Protein AF-A0A2T0GYD3-F1 (afdb_monomer_lite)

Organism: Actinopolyspora mortivallis (NCBI:txid33906)

Radius of gyration: 17.88 Å; chains: 1; bounding box: 46×32×51 Å

Structure (mmCIF, N/CA/C/O backbone):
data_AF-A0A2T0GYD3-F1
#
_entry.id   AF-A0A2T0GYD3-F1
#
loop_
_atom_site.group_PDB
_atom_site.id
_atom_site.type_symbol
_atom_site.label_atom_id
_atom_site.label_alt_id
_atom_site.label_comp_id
_atom_site.label_asym_id
_atom_site.label_entity_id
_atom_site.label_seq_id
_atom_site.pdbx_PDB_ins_code
_atom_site.Cartn_x
_atom_site.Cartn_y
_atom_site.Cartn_z
_atom_site.occupancy
_atom_site.B_iso_or_equiv
_atom_site.auth_seq_id
_atom_site.auth_comp_id
_atom_site.auth_asym_id
_atom_site.auth_atom_id
_atom_site.pdbx_PDB_model_num
ATOM 1 N N . MET A 1 1 ? -25.166 0.531 32.457 1.00 42.09 1 MET A N 1
ATOM 2 C CA . MET A 1 1 ? -24.214 1.660 32.557 1.00 42.09 1 MET A CA 1
ATOM 3 C C . MET A 1 1 ? -23.234 1.573 31.390 1.00 42.09 1 MET A C 1
ATOM 5 O O . MET A 1 1 ? -22.424 0.658 31.367 1.00 42.09 1 MET A O 1
ATOM 9 N N . ARG A 1 2 ? -23.360 2.439 30.371 1.00 46.28 2 ARG A N 1
ATOM 10 C CA . ARG A 1 2 ? -22.375 2.549 29.279 1.00 46.28 2 ARG A CA 1
ATOM 11 C C . ARG A 1 2 ? -21.211 3.385 29.802 1.00 46.28 2 ARG A C 1
ATOM 13 O O . ARG A 1 2 ? -21.381 4.578 30.027 1.00 46.28 2 ARG A O 1
ATOM 20 N N . THR A 1 3 ? -20.062 2.768 30.034 1.00 47.97 3 THR A N 1
ATOM 21 C CA . THR A 1 3 ? -18.822 3.491 30.314 1.00 47.97 3 THR A CA 1
ATOM 22 C C . THR A 1 3 ? -18.471 4.330 29.087 1.00 47.97 3 THR A C 1
ATOM 24 O O . THR A 1 3 ? -18.109 3.810 28.033 1.00 47.97 3 THR A O 1
ATOM 27 N N . VAL A 1 4 ? -18.643 5.647 29.200 1.00 53.62 4 VAL A N 1
ATOM 28 C CA . VAL A 1 4 ? -18.142 6.605 28.214 1.00 53.62 4 VAL A CA 1
ATOM 29 C C . VAL A 1 4 ? -16.622 6.562 28.322 1.00 53.62 4 VAL A C 1
ATOM 31 O O . VAL A 1 4 ? -16.039 7.109 29.254 1.00 53.62 4 VAL A O 1
ATOM 34 N N . ILE A 1 5 ? -15.978 5.834 27.411 1.00 59.53 5 ILE A N 1
ATOM 35 C CA . ILE A 1 5 ? -14.521 5.816 27.293 1.00 59.53 5 ILE A CA 1
ATOM 36 C C . ILE A 1 5 ? -14.109 7.232 26.891 1.00 59.53 5 ILE A C 1
ATOM 38 O O . ILE A 1 5 ? -14.302 7.633 25.742 1.00 59.53 5 ILE A O 1
ATOM 42 N N . ALA A 1 6 ? -13.573 7.996 27.842 1.00 49.19 6 ALA A N 1
ATOM 43 C CA . ALA A 1 6 ? -12.964 9.288 27.576 1.00 49.19 6 ALA A CA 1
ATOM 44 C C . ALA A 1 6 ? -11.787 9.068 26.613 1.00 49.19 6 ALA A C 1
ATOM 46 O O . ALA A 1 6 ? -10.724 8.584 27.001 1.00 49.19 6 ALA A O 1
ATOM 47 N N . ARG A 1 7 ? -11.998 9.351 25.323 1.00 58.78 7 ARG A N 1
ATOM 48 C CA . ARG A 1 7 ? -10.922 9.351 24.332 1.00 58.78 7 ARG A CA 1
ATOM 49 C C . ARG A 1 7 ? -10.044 10.551 24.650 1.00 58.78 7 ARG A C 1
ATOM 51 O O . ARG A 1 7 ? -10.470 11.687 24.460 1.00 58.78 7 ARG A O 1
ATOM 58 N N . THR A 1 8 ? -8.837 10.308 25.145 1.00 58.97 8 THR A N 1
ATOM 59 C CA . THR A 1 8 ? -7.823 11.357 25.201 1.00 58.97 8 THR A CA 1
ATOM 60 C C . THR A 1 8 ? -7.633 11.902 23.783 1.00 58.97 8 THR A C 1
ATOM 62 O O . THR A 1 8 ? -7.487 11.108 22.844 1.00 58.97 8 THR A O 1
ATOM 65 N N . PRO A 1 9 ? -7.703 13.229 23.583 1.00 59.84 9 PRO A N 1
ATOM 66 C CA . PRO A 1 9 ? -7.524 13.798 22.260 1.00 59.84 9 PRO A CA 1
ATOM 67 C C . PRO A 1 9 ? -6.130 13.413 21.766 1.00 59.84 9 PRO A C 1
ATOM 69 O O . PRO A 1 9 ? -5.128 13.609 22.458 1.00 59.84 9 PRO A O 1
ATOM 72 N N . LEU A 1 10 ? -6.068 12.806 20.579 1.00 62.94 10 LEU A N 1
ATOM 73 C CA . LEU A 1 10 ? -4.793 12.570 19.916 1.00 62.94 10 LEU A CA 1
ATOM 74 C C . LEU A 1 10 ? -4.098 13.933 19.755 1.00 62.94 10 LEU A C 1
ATOM 76 O O . LEU A 1 10 ? -4.757 14.891 19.349 1.00 62.94 10 LEU A O 1
ATOM 80 N N . PRO A 1 11 ? -2.798 14.055 20.069 1.00 72.31 11 PRO A N 1
ATOM 81 C CA . PRO A 1 11 ? -2.090 15.315 19.897 1.00 72.31 11 PRO A CA 1
ATOM 82 C C . PRO A 1 11 ? -2.161 15.757 18.430 1.00 72.31 11 PRO A C 1
ATOM 84 O O . PRO A 1 11 ? -2.035 14.929 17.525 1.00 72.31 11 PRO A O 1
ATOM 87 N N . ALA A 1 12 ? -2.355 17.058 18.207 1.00 74.69 12 ALA A N 1
ATOM 88 C CA . ALA A 1 12 ? -2.703 17.643 16.908 1.00 74.69 12 ALA A CA 1
ATOM 89 C C . ALA A 1 12 ? -1.728 17.297 15.763 1.00 74.69 12 ALA A C 1
ATOM 91 O O . ALA A 1 12 ? -2.115 17.239 14.599 1.00 74.69 12 ALA A O 1
ATOM 92 N N . TRP A 1 13 ? -0.464 17.006 16.074 1.00 73.56 13 TRP A N 1
ATOM 93 C CA . TRP A 1 13 ? 0.513 16.573 15.075 1.00 73.56 13 TRP A CA 1
ATOM 94 C C . TRP A 1 13 ? 0.218 15.165 14.527 1.00 73.56 13 TRP A C 1
ATOM 96 O O . TRP A 1 13 ? 0.447 14.904 13.351 1.00 73.56 13 TRP A O 1
ATOM 106 N N . ARG A 1 14 ? -0.342 14.253 15.338 1.00 72.25 14 ARG A N 1
ATOM 107 C CA . ARG A 1 14 ? -0.704 12.892 14.894 1.00 72.25 14 ARG A CA 1
ATOM 108 C C . ARG A 1 14 ? -1.907 12.916 13.967 1.00 72.25 14 ARG A C 1
ATOM 110 O O . ARG A 1 14 ? -1.936 12.168 12.995 1.00 72.25 14 ARG A O 1
ATOM 117 N N . THR A 1 15 ? -2.889 13.764 14.264 1.00 70.69 15 THR A N 1
ATOM 118 C CA . THR A 1 15 ? -4.047 13.965 13.388 1.00 70.69 15 THR A CA 1
ATOM 119 C C . THR A 1 15 ? -3.631 14.645 12.088 1.00 70.69 15 THR A C 1
ATOM 121 O O . THR A 1 15 ? -4.062 14.202 11.028 1.00 70.69 15 THR A O 1
ATOM 124 N N . ALA A 1 16 ? -2.730 15.630 12.143 1.00 73.44 16 ALA A N 1
ATOM 125 C CA . ALA A 1 16 ? -2.163 16.262 10.953 1.00 73.44 16 ALA A CA 1
ATOM 126 C C . ALA A 1 16 ? -1.381 15.270 10.074 1.00 73.44 16 ALA A C 1
ATOM 128 O O . ALA A 1 16 ? -1.603 15.228 8.869 1.00 73.44 16 ALA A O 1
ATOM 129 N N . LEU A 1 17 ? -0.527 14.418 10.657 1.00 78.00 17 LEU A N 1
ATOM 130 C CA . LEU A 1 17 ? 0.206 13.389 9.906 1.00 78.00 17 LEU A CA 1
ATOM 131 C C . LEU A 1 17 ? -0.719 12.334 9.294 1.00 78.00 17 LEU A C 1
ATOM 133 O O . LEU A 1 17 ? -0.510 11.929 8.154 1.00 78.00 17 LEU A O 1
ATOM 137 N N . ALA A 1 18 ? -1.748 11.894 10.023 1.00 73.50 18 ALA A N 1
ATOM 138 C CA . ALA A 1 18 ? -2.726 10.952 9.490 1.00 73.50 18 ALA A CA 1
ATOM 139 C C . ALA A 1 18 ? -3.522 11.566 8.328 1.00 73.50 18 ALA A C 1
ATOM 141 O O . ALA A 1 18 ? -3.693 10.919 7.297 1.00 73.50 18 ALA A O 1
ATOM 142 N N . ALA A 1 19 ? -3.959 12.822 8.464 1.00 72.44 19 ALA A N 1
ATOM 143 C CA . ALA A 1 19 ? -4.645 13.554 7.404 1.00 72.44 19 ALA A CA 1
ATOM 144 C C . ALA A 1 19 ? -3.737 13.780 6.185 1.00 72.44 19 ALA A C 1
ATOM 146 O O . ALA A 1 19 ? -4.180 13.588 5.057 1.00 72.44 19 ALA A O 1
ATOM 147 N N . LEU A 1 20 ? -2.460 14.108 6.399 1.00 76.81 20 LEU A N 1
ATOM 148 C CA . LEU A 1 20 ? -1.468 14.247 5.333 1.00 76.81 20 LEU A CA 1
ATOM 149 C C . LEU A 1 20 ? -1.207 12.912 4.622 1.00 76.81 20 LEU A C 1
ATOM 151 O O . LEU A 1 20 ? -1.144 12.876 3.396 1.00 76.81 20 LEU A O 1
ATOM 155 N N . GLY A 1 21 ? -1.097 11.810 5.368 1.00 72.44 21 GLY A N 1
ATOM 156 C CA . GLY A 1 21 ? -0.918 10.466 4.813 1.00 72.44 21 GLY A CA 1
ATOM 157 C C . GLY A 1 21 ? -2.129 9.999 4.002 1.00 72.44 21 GLY A C 1
ATOM 158 O O . GLY A 1 21 ? -1.979 9.500 2.892 1.00 72.44 21 GLY A O 1
ATOM 159 N N . LEU A 1 22 ? -3.344 10.225 4.511 1.00 73.69 22 LE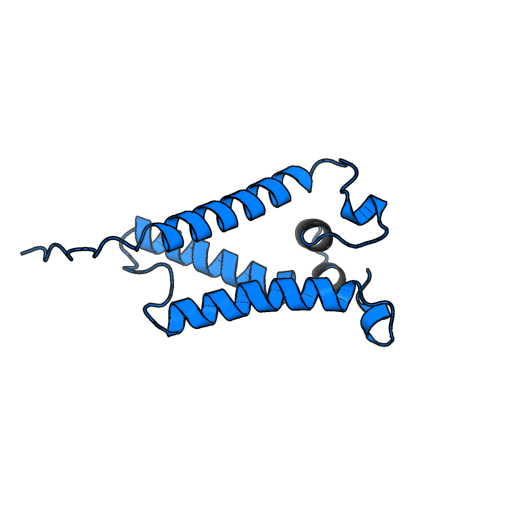U A N 1
ATOM 160 C CA . LEU A 1 22 ? -4.587 9.948 3.782 1.00 73.69 22 LEU A CA 1
ATOM 161 C C . LEU A 1 22 ? -4.738 10.850 2.551 1.00 73.69 22 LEU A C 1
ATOM 163 O O . LEU A 1 22 ? -5.139 10.373 1.494 1.00 73.69 22 LEU A O 1
ATOM 167 N N . GLY A 1 23 ? -4.385 12.131 2.670 1.00 68.44 23 GLY A N 1
ATOM 168 C CA . GLY A 1 23 ? -4.419 13.095 1.573 1.00 68.44 23 GLY A CA 1
ATOM 169 C C . GLY A 1 23 ? -3.441 12.739 0.458 1.00 68.44 23 GLY A C 1
ATOM 170 O O . GLY A 1 23 ? -3.826 12.700 -0.705 1.00 68.44 23 GLY A O 1
ATOM 171 N N . THR A 1 24 ? -2.197 12.401 0.799 1.00 68.69 24 THR A N 1
ATOM 172 C CA . THR A 1 24 ? -1.193 11.949 -0.177 1.00 68.69 24 THR A CA 1
ATOM 173 C C . THR A 1 24 ? -1.592 10.626 -0.823 1.00 68.69 24 THR A C 1
ATOM 175 O O . THR A 1 24 ? -1.539 10.523 -2.046 1.00 68.69 24 THR A O 1
ATOM 178 N N . ALA A 1 25 ? -2.083 9.647 -0.055 1.00 65.88 25 ALA A N 1
ATOM 179 C CA . ALA A 1 25 ? -2.623 8.407 -0.612 1.00 65.88 25 ALA A CA 1
ATOM 180 C C . ALA A 1 25 ? -3.798 8.671 -1.572 1.00 65.88 25 ALA A C 1
ATOM 182 O O . ALA A 1 25 ? -3.818 8.129 -2.673 1.00 65.88 25 ALA A O 1
ATOM 183 N N . GLY A 1 26 ? -4.739 9.542 -1.194 1.00 61.97 26 GLY A N 1
ATOM 184 C CA . GLY A 1 26 ? -5.873 9.938 -2.030 1.00 61.97 26 GLY A CA 1
ATOM 185 C C . GLY A 1 26 ? -5.444 10.629 -3.325 1.00 61.97 26 GLY A C 1
ATOM 186 O O . GLY A 1 26 ? -5.896 10.246 -4.399 1.00 61.97 26 GLY A O 1
ATOM 187 N N . VAL A 1 27 ? -4.519 11.588 -3.251 1.00 62.97 27 VAL A N 1
ATOM 188 C CA . VAL A 1 27 ? -3.963 12.276 -4.429 1.00 62.97 27 VAL A CA 1
ATOM 189 C C . VAL A 1 27 ? -3.268 11.286 -5.362 1.00 62.97 27 VAL A C 1
ATOM 191 O O . VAL A 1 27 ? -3.524 11.294 -6.563 1.00 62.97 27 VAL A O 1
ATOM 194 N N . LEU A 1 28 ? -2.441 10.385 -4.829 1.00 61.12 28 LEU A N 1
ATOM 195 C CA . LEU A 1 28 ? -1.747 9.394 -5.650 1.00 61.12 28 LEU A CA 1
ATOM 196 C C . LEU A 1 28 ? -2.711 8.369 -6.277 1.00 61.12 28 LEU A C 1
ATOM 198 O O . LEU A 1 28 ? -2.465 7.906 -7.389 1.00 61.12 28 LEU A O 1
ATOM 202 N N . LEU A 1 29 ? -3.820 8.041 -5.603 1.00 60.16 29 LEU A N 1
ATOM 203 C CA . LEU A 1 29 ? -4.887 7.195 -6.148 1.00 60.16 29 LEU A CA 1
ATOM 204 C C . LEU A 1 29 ? -5.709 7.897 -7.235 1.00 60.16 29 LEU A C 1
ATOM 206 O O . LEU A 1 29 ? -6.168 7.221 -8.145 1.00 60.16 29 LEU A O 1
ATOM 210 N N . VAL A 1 30 ? -5.888 9.220 -7.169 1.00 57.66 30 VAL A N 1
ATOM 211 C CA . VAL A 1 30 ? -6.590 10.007 -8.202 1.00 57.66 30 VAL A CA 1
ATOM 212 C C . VAL A 1 30 ? -5.705 10.260 -9.419 1.00 57.66 30 VAL A C 1
ATOM 214 O O . VAL A 1 30 ? -6.210 10.268 -10.533 1.00 57.66 30 VAL A O 1
ATOM 217 N N . ILE A 1 31 ? -4.393 10.425 -9.240 1.00 56.50 31 ILE A N 1
ATOM 218 C CA . ILE A 1 31 ? -3.457 10.611 -10.361 1.00 56.50 31 ILE A CA 1
ATOM 219 C C . ILE A 1 31 ? -3.301 9.318 -11.170 1.00 56.50 31 ILE A C 1
ATOM 221 O O . ILE A 1 31 ? -3.079 9.374 -12.371 1.00 56.50 31 ILE A O 1
ATOM 225 N N . SER A 1 32 ? -3.419 8.149 -10.538 1.00 51.12 32 SER A N 1
ATOM 226 C CA . SER A 1 32 ? -3.041 6.891 -11.180 1.00 51.12 32 SER A CA 1
ATOM 227 C C . SER A 1 32 ? -4.012 6.256 -12.204 1.00 51.12 32 SER A C 1
ATOM 229 O O . SER A 1 32 ? -3.511 5.452 -12.988 1.00 51.12 32 SER A O 1
ATOM 231 N N . PRO A 1 33 ? -5.339 6.504 -12.221 1.00 47.88 33 PRO A N 1
ATOM 232 C CA . PRO A 1 33 ? -6.239 5.968 -13.250 1.00 47.88 33 PRO A CA 1
ATOM 233 C C . PRO A 1 33 ? -6.365 6.847 -14.502 1.00 47.88 33 PRO A C 1
ATOM 235 O O . PRO A 1 33 ? -6.937 6.396 -15.489 1.00 47.88 33 PRO A O 1
ATOM 238 N N . PHE A 1 34 ? -5.862 8.081 -14.474 1.00 48.38 34 PHE A N 1
ATOM 239 C CA . PHE A 1 34 ? -5.779 8.936 -15.654 1.00 48.38 34 PHE A CA 1
ATOM 240 C C . PHE A 1 34 ? -4.340 8.861 -16.165 1.00 48.38 34 PHE A C 1
ATOM 242 O O . PHE A 1 34 ? -3.424 8.962 -15.355 1.00 48.38 34 PHE A O 1
ATOM 249 N N . ASP A 1 35 ? -4.121 8.696 -17.471 1.00 52.94 35 ASP A N 1
ATOM 250 C CA . ASP A 1 35 ? -2.798 8.718 -18.129 1.00 52.94 35 ASP A CA 1
ATOM 251 C C . ASP A 1 35 ? -2.130 10.114 -18.063 1.00 52.94 35 ASP A C 1
ATOM 253 O O . ASP A 1 35 ? -1.595 10.642 -19.036 1.00 52.94 35 ASP A O 1
ATOM 257 N N . LEU A 1 36 ? -2.200 10.772 -16.907 1.00 51.84 36 LEU A N 1
ATOM 258 C CA . LEU A 1 36 ? -1.472 11.985 -16.608 1.00 51.84 36 LEU A CA 1
ATOM 259 C C . LEU A 1 36 ? 0.009 11.605 -16.495 1.00 51.84 36 LEU A C 1
ATOM 261 O O . LEU A 1 36 ? 0.337 10.670 -15.757 1.00 51.84 36 LEU A O 1
ATOM 265 N N . PRO A 1 37 ? 0.917 12.313 -17.189 1.00 55.75 37 PRO A N 1
ATOM 266 C CA . PRO A 1 37 ? 2.344 12.040 -17.107 1.00 55.75 37 PRO A CA 1
ATOM 267 C C . PRO A 1 37 ? 2.792 12.244 -15.659 1.00 55.75 37 PRO A C 1
ATOM 269 O O . PRO A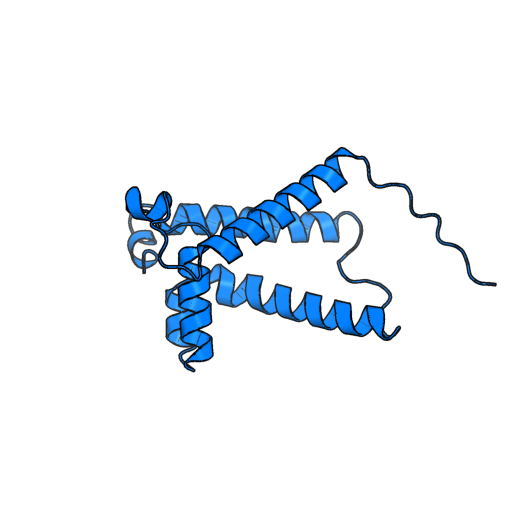 1 37 ? 2.904 13.370 -15.172 1.00 55.75 37 PRO A O 1
ATOM 272 N N . CYS A 1 38 ? 2.984 11.146 -14.926 1.00 66.00 38 CYS A N 1
ATOM 273 C CA . CYS A 1 38 ? 3.426 11.237 -13.548 1.00 66.00 38 CYS A CA 1
ATOM 274 C C . CYS A 1 38 ? 4.882 11.728 -13.546 1.00 66.00 38 CYS A C 1
ATOM 276 O O . CYS A 1 38 ? 5.692 11.304 -14.371 1.00 66.00 38 CYS A O 1
ATOM 278 N N . VAL A 1 39 ? 5.225 12.637 -12.627 1.00 67.00 39 VAL A N 1
ATOM 279 C CA . VAL A 1 39 ? 6.578 13.224 -12.548 1.00 67.00 39 VAL A CA 1
ATOM 280 C C . VAL A 1 39 ? 7.649 12.134 -12.425 1.00 67.00 39 VAL A C 1
ATOM 282 O O . VAL A 1 39 ? 8.729 12.263 -12.986 1.00 67.00 39 VAL A O 1
ATOM 285 N N . PHE A 1 40 ? 7.323 11.023 -11.761 1.00 69.56 40 PHE A N 1
ATOM 286 C CA . PHE A 1 40 ? 8.201 9.858 -11.670 1.00 69.56 40 PHE A CA 1
ATOM 287 C C . PHE A 1 40 ? 8.451 9.209 -13.036 1.00 69.56 40 PHE A C 1
ATOM 289 O O . PHE A 1 40 ? 9.604 9.005 -13.391 1.00 69.56 40 PHE A O 1
ATOM 296 N N . ALA A 1 41 ? 7.415 8.984 -13.847 1.00 69.56 41 ALA A N 1
ATOM 297 C CA . ALA A 1 41 ? 7.562 8.426 -15.191 1.00 69.56 41 ALA A CA 1
ATOM 298 C C . ALA A 1 41 ? 8.353 9.367 -16.111 1.00 69.56 41 ALA A C 1
ATOM 300 O O . ALA A 1 41 ? 9.163 8.90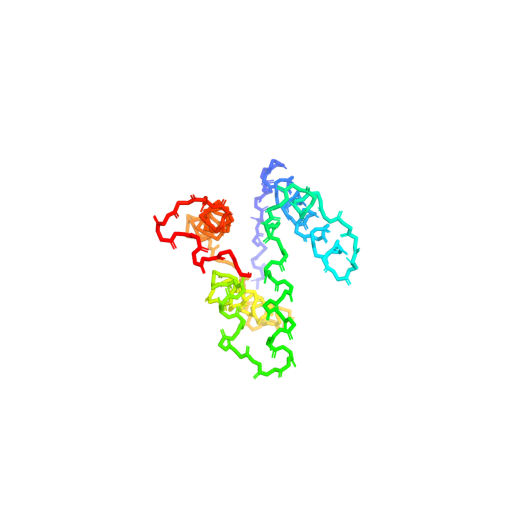0 -16.904 1.00 69.56 41 ALA A O 1
ATOM 301 N N . ALA A 1 42 ? 8.187 10.687 -15.961 1.00 69.69 42 ALA A N 1
ATOM 302 C CA . ALA A 1 42 ? 9.001 11.673 -16.676 1.00 69.69 42 ALA A CA 1
ATOM 303 C C . ALA A 1 42 ? 10.494 11.611 -16.290 1.00 69.69 42 ALA A C 1
ATOM 305 O O . ALA A 1 42 ? 11.354 11.925 -17.108 1.00 69.69 42 ALA A O 1
ATOM 306 N N . LEU A 1 43 ? 10.803 11.173 -15.067 1.00 73.12 43 LEU A N 1
ATOM 307 C CA . LEU A 1 43 ? 12.162 10.920 -14.576 1.00 73.12 43 LEU A CA 1
ATOM 308 C C . LEU A 1 43 ? 12.651 9.486 -14.865 1.00 73.12 43 LEU A C 1
ATOM 310 O O . LEU A 1 43 ? 13.743 9.119 -14.437 1.00 73.12 43 LEU A O 1
ATOM 314 N N . GLY A 1 44 ? 11.861 8.669 -15.575 1.00 72.12 44 GLY A N 1
ATOM 315 C CA . GLY A 1 44 ? 12.166 7.259 -15.836 1.00 72.12 44 GLY A CA 1
ATOM 316 C C . GLY A 1 44 ? 12.031 6.350 -14.610 1.00 72.12 44 GLY A C 1
ATOM 317 O O . GLY A 1 44 ? 12.586 5.256 -14.602 1.00 72.12 44 GLY A O 1
ATOM 318 N N . TRP A 1 45 ? 11.335 6.800 -13.564 1.00 72.31 45 TRP A N 1
ATOM 319 C CA . TRP A 1 45 ? 11.113 6.065 -12.320 1.00 72.31 45 TRP A CA 1
ATOM 320 C C . TRP A 1 45 ? 9.690 5.521 -12.233 1.00 72.31 45 TRP A C 1
ATOM 322 O O . TRP A 1 45 ? 8.711 6.181 -12.597 1.00 72.31 45 TRP A O 1
ATOM 332 N N . ASP A 1 46 ? 9.556 4.341 -11.638 1.00 72.38 46 ASP A N 1
ATOM 333 C CA . ASP A 1 46 ? 8.258 3.840 -11.220 1.00 72.38 46 ASP A CA 1
ATOM 334 C C . ASP A 1 46 ? 7.813 4.596 -9.967 1.00 72.38 46 ASP A C 1
ATOM 336 O O . ASP A 1 46 ? 8.358 4.418 -8.872 1.00 72.38 46 ASP A O 1
ATOM 340 N N . GLY A 1 47 ? 6.793 5.443 -10.126 1.00 70.25 47 GLY A N 1
ATOM 341 C CA . GLY A 1 47 ? 6.188 6.160 -9.010 1.00 70.25 47 GLY A CA 1
ATOM 342 C C . GLY A 1 47 ? 5.597 5.208 -7.959 1.00 70.25 47 GLY A C 1
ATOM 343 O O . GLY A 1 47 ? 5.202 4.083 -8.288 1.00 70.25 47 GLY A O 1
ATOM 344 N N . PRO A 1 48 ? 5.443 5.663 -6.700 1.00 65.56 48 PRO A N 1
ATOM 345 C CA . PRO A 1 48 ? 5.065 4.809 -5.567 1.00 65.56 48 PRO A CA 1
ATOM 346 C C . PRO A 1 48 ? 3.724 4.079 -5.756 1.00 65.56 48 PRO A C 1
ATOM 348 O O . PRO A 1 48 ? 3.509 3.022 -5.166 1.00 65.56 48 PRO A O 1
ATOM 351 N N . MET A 1 49 ? 2.833 4.614 -6.600 1.00 69.69 49 MET A N 1
ATOM 352 C CA . MET A 1 49 ? 1.513 4.034 -6.884 1.00 69.69 49 MET A CA 1
ATOM 353 C C . MET A 1 49 ? 1.353 3.465 -8.302 1.00 69.69 49 MET A C 1
ATOM 355 O O . MET A 1 49 ? 0.372 2.770 -8.557 1.00 69.69 49 MET A O 1
ATOM 359 N N . CYS A 1 50 ? 2.318 3.666 -9.207 1.00 74.44 50 CYS A N 1
ATOM 360 C CA . CYS A 1 50 ? 2.218 3.220 -10.604 1.00 74.44 50 CYS A CA 1
ATOM 361 C C . CYS A 1 50 ? 2.233 1.687 -10.731 1.00 74.44 50 CYS A C 1
ATOM 363 O O . CYS A 1 50 ? 1.439 1.106 -11.470 1.00 74.44 50 CYS A O 1
ATOM 365 N N . GLY A 1 51 ? 3.088 1.011 -9.958 1.00 77.12 51 GLY A N 1
ATOM 366 C CA . GLY A 1 51 ? 3.066 -0.453 -9.883 1.00 77.12 51 GLY A CA 1
ATOM 367 C C . GLY A 1 51 ? 1.796 -0.987 -9.211 1.00 77.12 51 GLY A C 1
ATOM 368 O O . GLY A 1 51 ? 1.308 -2.057 -9.560 1.00 77.12 51 GLY A O 1
ATOM 369 N N . GLY A 1 52 ? 1.220 -0.231 -8.268 1.00 80.06 52 GLY A N 1
ATOM 370 C CA . GLY A 1 52 ? -0.015 -0.610 -7.573 1.00 80.06 52 GLY A CA 1
ATOM 371 C C . GLY A 1 52 ? -1.235 -0.633 -8.497 1.00 80.06 52 GLY A C 1
ATOM 372 O O . GLY A 1 52 ? -2.058 -1.542 -8.411 1.00 80.06 52 GLY A O 1
ATOM 373 N N . THR A 1 53 ? -1.343 0.312 -9.429 1.00 78.56 53 THR A N 1
ATOM 374 C CA . THR A 1 53 ? -2.439 0.316 -10.407 1.00 78.56 53 THR A CA 1
ATOM 375 C C . THR A 1 53 ? -2.281 -0.734 -11.493 1.00 78.56 53 THR A C 1
ATOM 377 O O . THR A 1 53 ? -3.268 -1.401 -11.801 1.00 78.56 53 THR A O 1
ATOM 380 N N . ARG A 1 54 ? -1.066 -0.981 -12.004 1.00 82.50 54 ARG A N 1
ATOM 381 C CA . ARG A 1 54 ? -0.803 -2.132 -12.895 1.00 82.50 54 ARG A CA 1
ATOM 382 C C . ARG A 1 54 ? -1.129 -3.461 -12.208 1.00 82.50 54 ARG A C 1
ATOM 384 O O . ARG A 1 54 ? -1.809 -4.300 -12.796 1.00 82.50 54 ARG A O 1
ATOM 391 N N . MET A 1 55 ? -0.736 -3.609 -10.940 1.00 88.44 55 MET A N 1
ATOM 392 C CA . MET A 1 55 ? -1.085 -4.757 -10.098 1.00 88.44 55 MET A CA 1
ATOM 393 C C . MET A 1 55 ? -2.606 -4.932 -9.984 1.00 88.44 55 MET A C 1
ATOM 395 O O . MET A 1 55 ? -3.115 -6.013 -10.276 1.00 88.44 55 MET A O 1
ATOM 399 N N . LEU A 1 56 ? -3.349 -3.887 -9.598 1.00 86.38 56 LEU A N 1
ATOM 400 C CA . LEU A 1 56 ? -4.813 -3.957 -9.491 1.00 86.38 56 LEU A CA 1
ATOM 401 C C . LEU A 1 56 ? -5.461 -4.296 -10.835 1.00 86.38 56 LEU A C 1
ATOM 403 O O . LEU A 1 56 ? -6.343 -5.149 -10.896 1.00 86.38 56 LEU A O 1
ATOM 407 N N . ALA A 1 57 ? -4.998 -3.685 -11.923 1.00 84.69 57 ALA A N 1
ATOM 408 C CA . ALA A 1 57 ? -5.514 -3.953 -13.256 1.00 84.69 57 ALA A CA 1
ATOM 409 C C . ALA A 1 57 ? -5.225 -5.400 -13.708 1.00 84.69 57 ALA A C 1
ATOM 411 O O . ALA A 1 57 ? -6.036 -5.994 -14.418 1.00 84.69 57 ALA A O 1
ATOM 412 N N . ALA A 1 58 ? -4.095 -5.992 -13.309 1.00 88.44 58 ALA A N 1
ATOM 413 C CA . ALA A 1 58 ? -3.795 -7.404 -13.549 1.00 88.44 58 ALA A CA 1
ATOM 414 C C . ALA A 1 58 ? -4.708 -8.330 -12.728 1.00 88.44 58 ALA A C 1
ATOM 416 O O . ALA A 1 58 ? -5.246 -9.291 -13.278 1.00 88.44 58 ALA A O 1
ATOM 417 N N . LEU A 1 59 ? -4.955 -8.008 -11.452 1.00 90.81 59 LEU A N 1
ATOM 418 C CA . LEU A 1 59 ? -5.888 -8.755 -10.598 1.00 90.81 59 LEU A CA 1
ATOM 419 C C . LEU A 1 59 ? -7.315 -8.730 -11.149 1.00 90.81 59 LEU A C 1
ATOM 421 O O . LEU A 1 59 ? -7.951 -9.777 -11.232 1.00 90.81 59 LEU A O 1
ATOM 425 N N . LEU A 1 60 ? -7.796 -7.564 -11.586 1.00 90.44 60 LEU A N 1
ATOM 426 C CA . LEU A 1 60 ? -9.133 -7.409 -12.172 1.00 90.44 60 LEU A CA 1
ATOM 427 C C . LEU A 1 60 ? -9.309 -8.201 -13.475 1.00 90.44 60 LEU A C 1
ATOM 429 O O . LEU A 1 60 ? -10.421 -8.610 -13.794 1.00 90.44 60 LEU A O 1
ATOM 433 N N . ARG A 1 61 ? -8.221 -8.451 -14.214 1.00 94.31 61 ARG A N 1
ATOM 434 C CA . ARG A 1 61 ? -8.214 -9.307 -15.413 1.00 94.31 61 ARG A CA 1
ATOM 435 C C . ARG A 1 61 ? -7.987 -10.792 -15.104 1.00 94.31 61 ARG A C 1
ATOM 437 O O . ARG A 1 61 ? -7.930 -11.593 -16.028 1.00 94.31 61 ARG A O 1
ATOM 444 N N . GLY A 1 62 ? -7.847 -11.170 -13.832 1.00 95.06 62 GLY A N 1
ATOM 445 C CA . GLY A 1 62 ? -7.627 -12.560 -13.426 1.00 95.06 62 GLY A CA 1
ATOM 446 C C . GLY A 1 62 ? -6.189 -13.056 -13.611 1.00 95.06 62 GLY A C 1
ATOM 447 O O . GLY A 1 62 ? -5.972 -14.258 -13.739 1.00 95.06 62 GLY A O 1
ATOM 448 N N . HIS A 1 63 ? -5.195 -12.162 -13.614 1.00 94.88 63 HIS A N 1
ATOM 449 C CA . HIS A 1 63 ? -3.774 -12.507 -13.747 1.00 94.88 63 HIS A CA 1
ATOM 450 C C . HIS A 1 63 ? -3.002 -12.281 -12.430 1.00 94.88 63 HIS A C 1
ATOM 452 O O . HIS A 1 63 ? -2.257 -11.305 -12.313 1.00 94.88 63 HIS A O 1
ATOM 458 N N . PRO A 1 64 ? -3.141 -13.168 -11.424 1.00 92.81 64 PRO A N 1
ATOM 459 C CA . PRO A 1 64 ? -2.547 -12.968 -10.100 1.00 92.81 64 PRO A CA 1
ATOM 460 C C . PRO A 1 64 ? -1.015 -13.012 -10.104 1.00 92.81 64 PRO A C 1
ATOM 462 O O . PRO A 1 64 ? -0.390 -12.246 -9.379 1.00 92.81 64 PRO A O 1
ATOM 465 N N . VAL A 1 65 ? -0.403 -13.852 -10.945 1.00 94.06 65 VAL A N 1
ATOM 466 C CA . VAL A 1 65 ? 1.066 -13.939 -11.053 1.00 94.06 65 VAL A CA 1
ATOM 467 C C . VAL A 1 65 ? 1.645 -12.616 -11.560 1.00 94.06 65 VAL A C 1
ATOM 469 O O . VAL A 1 65 ? 2.502 -12.032 -10.905 1.00 94.06 65 VAL A O 1
ATOM 472 N N . ARG A 1 66 ? 1.076 -12.066 -12.642 1.00 88.19 66 ARG A N 1
ATOM 473 C CA . ARG A 1 66 ? 1.468 -10.745 -13.164 1.00 88.19 66 ARG A CA 1
ATOM 474 C C . ARG A 1 66 ? 1.258 -9.617 -12.158 1.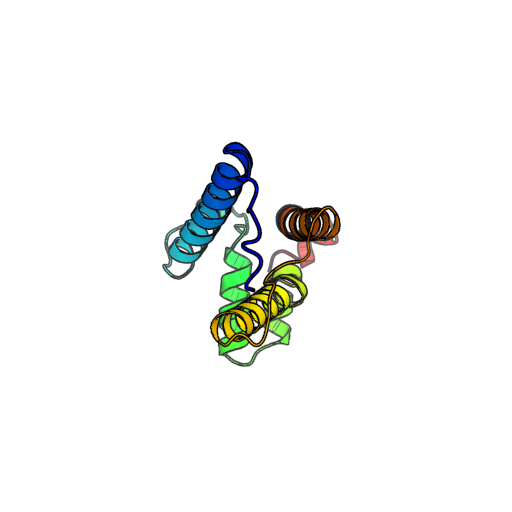00 88.19 66 ARG A C 1
ATOM 476 O O . ARG A 1 66 ? 2.004 -8.648 -12.151 1.00 88.19 66 ARG A O 1
ATOM 483 N N . ALA A 1 67 ? 0.245 -9.714 -11.301 1.00 88.44 67 ALA A N 1
ATOM 484 C CA . ALA A 1 67 ? 0.027 -8.702 -10.274 1.00 88.44 67 ALA A CA 1
ATOM 485 C C . ALA A 1 67 ? 1.200 -8.625 -9.282 1.00 88.44 67 ALA A C 1
ATOM 487 O O . ALA A 1 67 ? 1.627 -7.528 -8.923 1.00 88.44 67 ALA A O 1
ATOM 488 N N . VAL A 1 68 ? 1.739 -9.779 -8.875 1.00 90.81 68 VAL A N 1
ATOM 489 C CA . VAL A 1 68 ? 2.906 -9.849 -7.983 1.00 90.81 68 VAL A CA 1
ATOM 490 C C . VAL A 1 68 ? 4.153 -9.288 -8.665 1.00 90.81 68 VAL A C 1
ATOM 492 O O . VAL A 1 68 ? 4.907 -8.569 -8.016 1.00 90.81 68 VAL A O 1
ATOM 495 N N . GLU A 1 69 ? 4.333 -9.543 -9.963 1.00 88.06 69 GLU A N 1
ATOM 496 C CA . GLU A 1 69 ? 5.440 -8.979 -10.752 1.00 88.06 69 GLU A CA 1
ATOM 497 C C . GLU A 1 69 ? 5.410 -7.441 -10.755 1.00 88.06 69 GLU A C 1
ATOM 499 O O . GLU A 1 69 ? 6.437 -6.809 -10.527 1.00 88.06 69 GLU A O 1
ATOM 504 N N . TYR A 1 70 ? 4.233 -6.823 -10.909 1.00 85.19 70 TYR A N 1
ATOM 505 C CA . TYR A 1 70 ? 4.117 -5.358 -10.914 1.00 85.19 70 TYR A CA 1
ATOM 506 C C . TYR A 1 70 ? 4.369 -4.707 -9.547 1.00 85.19 70 TYR A C 1
ATOM 508 O O . TYR A 1 70 ? 4.895 -3.587 -9.465 1.00 85.19 70 TYR A O 1
ATOM 516 N N . ASN A 1 71 ? 3.937 -5.348 -8.455 1.00 87.75 71 ASN A N 1
ATOM 517 C CA . ASN A 1 71 ? 4.159 -4.839 -7.103 1.00 87.75 71 ASN A CA 1
ATOM 518 C C . ASN A 1 71 ? 3.952 -5.919 -6.029 1.00 87.75 71 ASN A C 1
ATOM 520 O O . ASN A 1 71 ? 2.874 -6.020 -5.438 1.00 87.75 71 ASN A O 1
ATOM 524 N N . ALA A 1 72 ? 4.997 -6.690 -5.723 1.00 90.00 72 ALA A N 1
ATOM 525 C CA . ALA A 1 72 ? 4.908 -7.772 -4.743 1.00 90.00 72 ALA A CA 1
ATOM 526 C C . ALA A 1 72 ? 4.533 -7.271 -3.339 1.00 90.00 72 ALA A C 1
ATOM 528 O O . ALA A 1 72 ? 3.680 -7.868 -2.682 1.00 90.00 72 ALA A O 1
ATOM 529 N N . PHE A 1 73 ? 5.106 -6.150 -2.883 1.00 89.19 73 PHE A N 1
ATOM 530 C CA . PHE A 1 73 ? 4.775 -5.591 -1.568 1.00 89.19 73 PHE A CA 1
ATOM 531 C C . PHE A 1 73 ? 3.303 -5.169 -1.483 1.00 89.19 73 PHE A C 1
ATOM 533 O O . PHE A 1 73 ? 2.607 -5.501 -0.521 1.00 89.19 73 PHE A O 1
ATOM 540 N N . ALA A 1 74 ? 2.791 -4.477 -2.503 1.00 86.94 74 ALA A N 1
ATOM 541 C CA . ALA A 1 74 ? 1.389 -4.089 -2.517 1.00 86.94 74 ALA A CA 1
ATOM 542 C C . ALA A 1 74 ? 0.460 -5.307 -2.624 1.00 86.94 74 ALA A C 1
ATOM 544 O O . ALA A 1 74 ? -0.530 -5.366 -1.897 1.00 86.94 74 ALA A O 1
ATOM 545 N N . ALA A 1 75 ? 0.796 -6.289 -3.463 1.00 89.06 75 ALA A N 1
ATOM 546 C CA . ALA A 1 75 ? -0.026 -7.474 -3.692 1.00 89.06 75 ALA A CA 1
ATOM 547 C C . ALA A 1 75 ? -0.116 -8.370 -2.451 1.00 89.06 75 ALA A C 1
ATOM 549 O O . ALA A 1 75 ? -1.193 -8.865 -2.125 1.00 89.06 75 ALA A O 1
ATOM 550 N N . LEU A 1 76 ? 1.007 -8.569 -1.755 1.00 91.62 76 LEU A N 1
ATOM 551 C CA . LEU A 1 76 ? 1.120 -9.535 -0.661 1.00 91.62 76 LEU A CA 1
ATOM 552 C C . LEU A 1 76 ? 0.906 -8.921 0.724 1.00 91.62 76 LEU A C 1
ATOM 554 O O . LEU A 1 76 ? 0.531 -9.636 1.649 1.00 91.62 76 LEU A O 1
ATOM 558 N N . VAL A 1 77 ? 1.133 -7.614 0.888 1.00 90.25 77 VAL A N 1
ATOM 559 C CA . VAL A 1 77 ? 1.055 -6.948 2.198 1.00 90.25 77 VAL A CA 1
ATOM 560 C C . VAL A 1 77 ? -0.044 -5.899 2.216 1.00 90.25 77 VAL A C 1
ATOM 562 O O . VAL A 1 77 ? -0.974 -6.001 3.021 1.00 90.25 77 VAL A O 1
ATOM 565 N N . LEU A 1 78 ? 0.026 -4.891 1.342 1.00 87.00 78 LEU A N 1
ATOM 566 C CA . LEU A 1 78 ? -0.894 -3.751 1.428 1.00 87.00 78 LEU A CA 1
ATOM 567 C C . LEU A 1 78 ? -2.329 -4.135 1.083 1.00 87.00 78 LEU A C 1
ATOM 569 O O . LEU A 1 78 ? -3.239 -3.733 1.802 1.00 87.00 78 LEU A O 1
ATOM 573 N N . LEU A 1 79 ? -2.538 -4.921 0.028 1.00 86.94 79 LEU A N 1
ATOM 574 C CA . LEU A 1 79 ? -3.869 -5.309 -0.421 1.00 86.94 79 LEU A CA 1
ATOM 575 C C . LEU A 1 79 ? -4.585 -6.199 0.614 1.00 86.94 79 LEU A C 1
ATOM 577 O O . LEU A 1 79 ? -5.690 -5.829 1.015 1.00 86.94 79 LEU A O 1
ATOM 581 N N . PRO A 1 80 ? -3.987 -7.287 1.147 1.00 89.44 80 PRO A N 1
ATOM 582 C CA . PRO A 1 80 ? -4.599 -8.052 2.235 1.00 89.44 80 PRO A CA 1
ATOM 583 C C . PRO A 1 80 ? -4.857 -7.211 3.486 1.00 89.44 80 PRO A C 1
ATOM 585 O O . PRO A 1 80 ? -5.917 -7.336 4.097 1.00 89.44 80 PRO A O 1
ATOM 588 N N . SER A 1 81 ? -3.931 -6.314 3.844 1.00 88.06 81 SER A N 1
ATOM 589 C CA . SER A 1 81 ? -4.118 -5.409 4.984 1.00 88.06 81 SER A CA 1
ATOM 590 C C . SER A 1 81 ? -5.293 -4.457 4.756 1.00 88.06 81 SER A C 1
ATOM 592 O O . SER A 1 81 ? -6.123 -4.285 5.644 1.00 88.06 81 SER A O 1
ATOM 594 N N . ALA A 1 82 ? -5.418 -3.881 3.559 1.00 85.31 82 ALA A N 1
ATOM 595 C CA . ALA A 1 82 ? -6.536 -3.017 3.195 1.00 85.31 82 ALA A CA 1
ATOM 596 C C . ALA A 1 82 ? -7.870 -3.775 3.254 1.00 85.31 82 ALA A C 1
ATOM 598 O O . ALA A 1 82 ? -8.825 -3.282 3.851 1.00 85.31 82 ALA A O 1
ATOM 599 N N . VAL A 1 83 ? -7.924 -5.001 2.721 1.00 86.25 83 VAL A N 1
ATOM 600 C CA . VAL A 1 83 ? -9.106 -5.872 2.820 1.00 86.25 83 VAL A CA 1
ATOM 601 C C . VAL A 1 83 ? -9.445 -6.165 4.284 1.00 86.25 83 VAL A C 1
ATOM 603 O O . VAL A 1 83 ? -10.602 -6.027 4.681 1.00 86.25 83 VAL A O 1
ATOM 606 N N . ALA A 1 84 ? -8.456 -6.503 5.115 1.00 88.81 84 ALA A N 1
ATOM 607 C CA . ALA A 1 84 ? -8.663 -6.749 6.540 1.00 88.81 84 ALA A CA 1
ATOM 608 C C . ALA A 1 84 ? -9.225 -5.515 7.264 1.00 88.81 84 ALA A C 1
ATOM 610 O O . ALA A 1 84 ? -10.128 -5.651 8.091 1.00 88.81 84 ALA A O 1
ATOM 611 N N . LEU A 1 85 ? -8.752 -4.312 6.920 1.00 87.12 85 LEU A N 1
ATOM 612 C CA . LEU A 1 85 ? -9.272 -3.062 7.475 1.00 87.12 85 LEU A CA 1
ATOM 613 C C . LEU A 1 85 ? -10.693 -2.756 7.024 1.00 87.12 85 LEU A C 1
ATOM 615 O O . LEU A 1 85 ? -11.498 -2.330 7.848 1.00 87.12 85 LEU A O 1
ATOM 619 N N . LEU A 1 86 ? -11.028 -3.012 5.761 1.00 84.31 86 LEU A N 1
ATOM 620 C CA . LEU A 1 86 ? -12.395 -2.862 5.262 1.00 84.31 86 LEU A CA 1
ATOM 621 C C . LEU A 1 86 ? -13.352 -3.825 5.974 1.00 84.31 86 LEU A C 1
ATOM 623 O O . LEU A 1 86 ? -14.426 -3.419 6.417 1.00 84.31 86 LEU A O 1
ATOM 627 N N . VAL A 1 87 ? -12.942 -5.083 6.164 1.00 87.69 87 VAL A N 1
ATOM 628 C CA . VAL A 1 87 ? -13.720 -6.080 6.916 1.00 87.69 87 VAL A CA 1
ATOM 629 C C . VAL A 1 87 ? -13.865 -5.673 8.383 1.00 87.69 87 VAL A C 1
ATOM 631 O O . VAL A 1 87 ? -14.961 -5.769 8.940 1.00 87.69 87 VAL A O 1
ATOM 634 N N . ALA A 1 88 ? -12.793 -5.198 9.022 1.00 86.62 88 ALA A N 1
ATOM 635 C CA . ALA A 1 88 ? -12.851 -4.679 10.386 1.00 86.62 88 ALA A CA 1
ATOM 636 C C . ALA A 1 88 ? -13.780 -3.458 10.485 1.00 86.62 88 ALA A C 1
ATOM 638 O O . ALA A 1 88 ? -14.560 -3.377 11.430 1.00 86.62 88 ALA A O 1
ATOM 639 N N . GLY A 1 89 ? -13.755 -2.576 9.480 1.00 83.88 89 GLY A N 1
ATOM 640 C CA . GLY A 1 89 ? -14.678 -1.456 9.281 1.00 83.88 89 GLY A CA 1
ATOM 641 C C . GLY A 1 89 ? -16.129 -1.901 9.272 1.00 83.88 89 GLY A C 1
ATOM 642 O O . GLY A 1 89 ? -16.901 -1.518 10.144 1.00 83.88 89 GLY A O 1
ATOM 643 N N . ALA A 1 90 ? -16.482 -2.804 8.360 1.00 84.69 90 ALA A N 1
ATOM 644 C CA . ALA A 1 90 ? -17.833 -3.348 8.269 1.00 84.69 90 ALA A CA 1
ATOM 645 C C . ALA A 1 90 ? -18.286 -4.021 9.579 1.00 84.69 90 ALA A C 1
ATOM 647 O O . ALA A 1 90 ? -19.436 -3.893 10.004 1.00 84.69 90 ALA A O 1
ATOM 648 N N . ARG A 1 91 ? -17.383 -4.728 10.271 1.00 88.00 91 ARG A N 1
ATOM 649 C CA . ARG A 1 91 ? -17.684 -5.319 11.583 1.00 88.00 91 ARG A CA 1
ATOM 650 C C . ARG A 1 91 ? -17.878 -4.259 12.662 1.00 88.00 91 ARG A C 1
ATOM 652 O O . ARG A 1 91 ? -18.745 -4.441 13.508 1.00 88.00 91 ARG A O 1
ATOM 659 N N . TYR A 1 92 ? -17.106 -3.179 12.641 1.00 83.25 92 TYR A N 1
ATOM 660 C CA . TYR A 1 92 ? -17.241 -2.074 13.585 1.00 83.25 92 TYR A CA 1
ATOM 661 C C . TYR A 1 92 ? -18.586 -1.361 13.411 1.00 83.25 92 TYR A C 1
ATOM 663 O O . TYR A 1 92 ? -19.329 -1.228 14.379 1.00 83.25 92 TYR A O 1
ATOM 671 N N . GLU A 1 93 ? -18.954 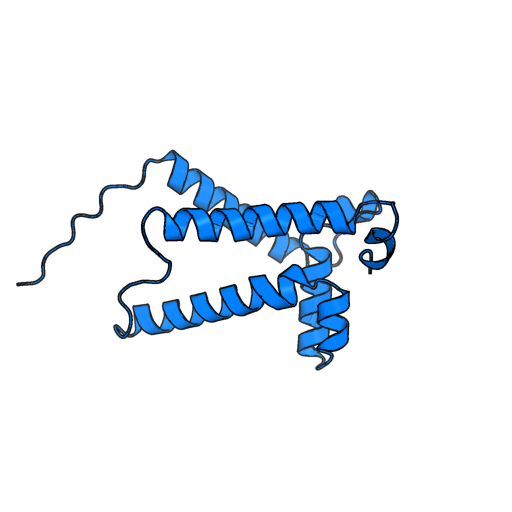-1.027 12.172 1.00 85.62 93 GLU A N 1
ATOM 672 C CA . GLU A 1 93 ? -20.244 -0.396 11.852 1.00 85.62 93 GLU A CA 1
ATOM 673 C C . GLU A 1 93 ? -21.441 -1.297 12.195 1.00 85.62 93 GLU A C 1
ATOM 675 O O . GLU A 1 93 ? -22.484 -0.824 12.637 1.00 85.62 93 GLU A O 1
ATOM 680 N N . THR A 1 94 ? -21.290 -2.620 12.068 1.00 91.69 94 THR A N 1
ATOM 681 C CA . THR A 1 94 ? -22.334 -3.584 12.466 1.00 91.69 94 THR A CA 1
ATOM 682 C C . THR A 1 94 ? -22.297 -3.967 13.951 1.00 91.69 94 THR A C 1
ATOM 684 O O . THR A 1 94 ? -23.018 -4.876 14.363 1.00 91.69 94 THR A O 1
ATOM 687 N N . GLY A 1 95 ? -21.451 -3.324 14.765 1.00 90.06 95 GLY A N 1
ATOM 688 C CA . GLY A 1 95 ? -21.314 -3.603 16.200 1.00 90.06 95 GLY A CA 1
ATOM 689 C C . GLY A 1 95 ? -20.674 -4.957 16.540 1.00 90.06 95 GLY A C 1
ATOM 690 O O . GLY A 1 95 ? -20.646 -5.357 17.701 1.00 90.06 95 GLY A O 1
ATOM 691 N N . ARG A 1 96 ? -20.143 -5.672 15.542 1.00 85.38 96 ARG A N 1
ATOM 692 C CA . ARG A 1 96 ? -19.456 -6.971 15.669 1.00 85.38 96 ARG A CA 1
ATOM 693 C C . ARG A 1 96 ? -17.962 -6.844 15.966 1.00 85.38 96 ARG A C 1
ATOM 695 O O . ARG A 1 96 ? -17.298 -7.847 16.213 1.00 85.38 96 ARG A O 1
ATOM 702 N N . ALA A 1 97 ? -17.416 -5.633 15.918 1.00 86.75 97 ALA A N 1
ATOM 703 C CA . ALA A 1 97 ? -16.059 -5.327 16.341 1.00 86.75 97 ALA A CA 1
ATOM 704 C C . ALA A 1 97 ? -16.031 -4.018 17.129 1.00 86.75 97 ALA A C 1
ATOM 706 O O . ALA A 1 97 ? -16.830 -3.116 16.915 1.00 86.75 97 ALA A O 1
ATOM 707 N N . TRP A 1 98 ? -15.062 -3.909 18.028 1.00 84.88 98 TRP A N 1
ATOM 708 C CA . TRP A 1 98 ? -14.825 -2.723 18.854 1.00 84.88 98 TRP A CA 1
ATOM 709 C C . TRP A 1 98 ? -13.548 -1.982 18.436 1.00 84.88 98 TRP A C 1
ATOM 711 O O . TRP A 1 98 ? -13.171 -0.984 19.055 1.00 84.88 98 TRP A O 1
ATOM 721 N N . ARG A 1 99 ? -12.853 -2.468 17.394 1.00 81.94 99 ARG A N 1
ATOM 722 C CA . ARG A 1 99 ? -11.553 -1.941 16.981 1.00 81.94 99 ARG A CA 1
ATOM 723 C C . ARG A 1 99 ? -11.217 -2.224 15.517 1.00 81.94 99 ARG A C 1
ATOM 725 O O . ARG A 1 99 ? -11.420 -3.335 15.044 1.00 81.94 99 ARG A O 1
ATOM 732 N N . LEU A 1 100 ? -10.659 -1.212 14.847 1.00 85.19 100 LEU A N 1
ATOM 733 C CA . LEU A 1 100 ? -10.240 -1.252 13.437 1.00 85.19 100 LEU A CA 1
ATOM 734 C C . LEU A 1 100 ? -8.750 -1.575 13.258 1.00 85.19 100 LEU A C 1
ATOM 736 O O . LEU A 1 100 ? -8.354 -2.174 12.270 1.00 85.19 100 LEU A O 1
ATOM 740 N N . TRP A 1 101 ? -7.922 -1.163 14.218 1.00 86.88 101 TRP A N 1
ATOM 741 C CA . TRP A 1 101 ? -6.458 -1.199 14.149 1.00 86.88 101 TRP A CA 1
ATOM 742 C C . TRP A 1 101 ? -5.877 -1.585 15.513 1.00 86.88 101 TRP A C 1
ATOM 744 O O . TRP A 1 101 ? -6.491 -1.199 16.510 1.00 86.88 101 TRP A O 1
ATOM 754 N N . PRO A 1 102 ? -4.724 -2.279 15.634 1.00 89.19 102 PRO A N 1
ATOM 755 C CA . PRO A 1 102 ? -4.062 -2.569 16.919 1.00 89.19 102 PRO A CA 1
ATOM 756 C C . PRO A 1 102 ? -3.775 -1.316 17.785 1.00 89.19 102 PRO A C 1
ATOM 758 O O . PRO A 1 102 ? -3.764 -0.191 17.293 1.00 89.19 102 PRO A O 1
ATOM 761 N N . SER A 1 103 ? -3.663 -1.462 19.113 1.00 85.94 103 SER A N 1
ATOM 762 C CA . SER A 1 103 ? -3.522 -0.338 20.072 1.00 85.94 103 SER A CA 1
ATOM 763 C C . SER A 1 103 ? -2.087 -0.155 20.492 1.00 85.94 103 SER A C 1
ATOM 765 O O . SER A 1 103 ? -1.299 -1.097 20.458 1.00 85.94 103 SER A O 1
ATOM 767 N N . GLY A 1 104 ? -1.783 1.055 20.965 1.00 89.00 104 GLY A N 1
ATOM 768 C CA . GLY A 1 104 ? -0.503 1.355 21.593 1.00 89.00 104 GLY A CA 1
ATOM 769 C C . GLY A 1 104 ? 0.665 1.059 20.660 1.00 89.00 104 GLY A C 1
ATOM 770 O O . GLY A 1 104 ? 0.594 1.332 19.461 1.00 89.00 104 GLY A O 1
ATOM 771 N N . ALA A 1 105 ? 1.724 0.477 21.221 1.00 91.12 105 ALA A N 1
ATOM 772 C CA . ALA A 1 105 ? 2.950 0.169 20.495 1.00 91.12 105 ALA A CA 1
ATOM 773 C C . ALA A 1 105 ? 2.711 -0.743 19.284 1.00 91.12 105 ALA A C 1
ATOM 775 O O . ALA A 1 105 ? 3.252 -0.472 18.220 1.00 91.12 105 ALA A O 1
ATOM 776 N N . ALA A 1 106 ? 1.846 -1.757 19.401 1.00 90.50 106 ALA A N 1
ATOM 777 C CA . ALA A 1 106 ? 1.571 -2.682 18.301 1.00 90.50 106 ALA A CA 1
ATOM 778 C C . ALA A 1 106 ? 0.983 -1.964 17.076 1.00 90.50 106 ALA A C 1
ATOM 780 O O . ALA A 1 106 ? 1.397 -2.215 15.948 1.00 90.50 106 ALA A O 1
ATOM 781 N N . GLY A 1 107 ? 0.055 -1.025 17.298 1.00 89.62 107 GLY A N 1
ATOM 782 C CA . GLY A 1 107 ? -0.524 -0.226 16.219 1.00 89.62 107 GLY A CA 1
ATOM 783 C C . GLY A 1 107 ? 0.494 0.704 15.563 1.00 89.62 107 GLY A C 1
ATOM 784 O O . GLY A 1 107 ? 0.493 0.845 14.342 1.00 89.62 107 GLY A O 1
ATOM 785 N N . THR A 1 108 ? 1.375 1.310 16.360 1.00 88.12 108 THR A N 1
ATOM 786 C CA . THR A 1 108 ? 2.452 2.172 15.855 1.00 88.12 108 THR A CA 1
ATOM 787 C C . THR A 1 108 ? 3.474 1.377 15.046 1.00 88.12 108 THR A C 1
ATOM 789 O O . THR A 1 108 ? 3.833 1.796 13.952 1.00 88.12 108 THR A O 1
ATOM 792 N N . VAL A 1 109 ? 3.904 0.215 15.546 1.00 92.62 109 VAL A N 1
ATOM 793 C CA . VAL A 1 109 ? 4.855 -0.668 14.856 1.00 92.62 109 VAL A CA 1
ATOM 794 C C . VAL A 1 109 ? 4.262 -1.166 13.544 1.00 92.62 109 VAL A C 1
ATOM 796 O O . VAL A 1 109 ? 4.918 -1.059 12.516 1.00 92.62 109 VAL A O 1
ATOM 799 N N . ALA A 1 110 ? 3.008 -1.625 13.536 1.00 90.44 110 ALA A N 1
ATOM 800 C CA . ALA A 1 110 ? 2.347 -2.058 12.307 1.00 90.44 110 ALA A CA 1
ATOM 801 C C . ALA A 1 110 ? 2.285 -0.932 11.258 1.00 90.44 110 ALA A C 1
ATOM 803 O O . ALA A 1 110 ? 2.598 -1.156 10.091 1.00 90.44 110 ALA A O 1
ATOM 804 N N . ALA A 1 111 ? 1.951 0.295 11.674 1.00 88.00 111 ALA A N 1
ATOM 805 C CA . ALA A 1 111 ? 1.903 1.441 10.769 1.00 88.00 111 ALA A CA 1
ATOM 806 C C . ALA A 1 111 ? 3.299 1.813 10.241 1.00 88.00 111 ALA A C 1
ATOM 808 O O . ALA A 1 111 ? 3.453 2.089 9.052 1.00 88.00 111 ALA A O 1
ATOM 809 N N . ALA A 1 112 ? 4.321 1.773 11.102 1.00 89.38 112 ALA A N 1
ATOM 810 C CA . ALA A 1 112 ? 5.707 2.031 10.724 1.00 89.38 112 ALA A CA 1
ATOM 811 C C . ALA A 1 112 ? 6.245 0.971 9.753 1.00 89.38 112 ALA A C 1
ATOM 813 O O . ALA A 1 112 ? 6.903 1.324 8.781 1.00 89.38 112 ALA A O 1
ATOM 814 N N . LEU A 1 113 ? 5.923 -0.307 9.965 1.00 91.75 113 LEU A N 1
ATOM 815 C CA . LEU A 1 113 ? 6.298 -1.391 9.057 1.00 91.75 113 LEU A CA 1
ATOM 816 C C . LEU A 1 113 ? 5.604 -1.258 7.697 1.00 91.75 113 LEU A C 1
ATOM 818 O O . LEU A 1 113 ? 6.248 -1.457 6.673 1.00 91.75 113 LEU A O 1
ATOM 822 N N . MET A 1 114 ? 4.323 -0.873 7.660 1.00 87.56 114 MET A N 1
ATOM 823 C CA . MET A 1 114 ? 3.619 -0.646 6.392 1.00 87.56 114 MET A CA 1
ATOM 824 C C . MET A 1 114 ? 4.174 0.561 5.635 1.00 87.56 114 MET A C 1
ATOM 826 O O . MET A 1 114 ? 4.495 0.445 4.454 1.00 87.56 114 MET A O 1
ATOM 830 N N . GLY A 1 115 ? 4.309 1.710 6.304 1.00 85.19 115 GLY A N 1
ATOM 831 C CA . GLY A 1 115 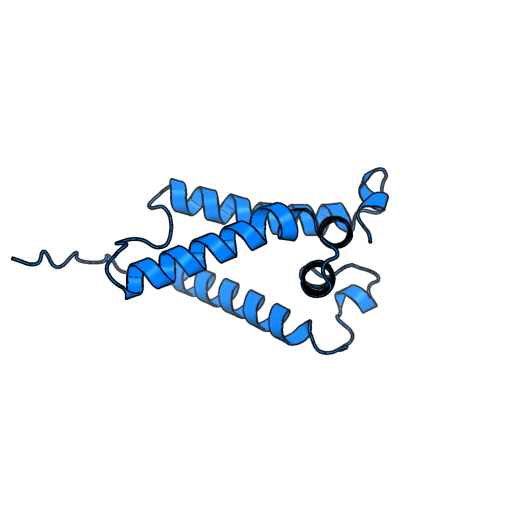? 4.827 2.930 5.683 1.00 85.19 115 GLY A CA 1
ATOM 832 C C . GLY A 1 115 ? 6.297 2.796 5.283 1.00 85.19 115 GLY A C 1
ATOM 833 O O . GLY A 1 115 ? 6.659 3.077 4.144 1.00 85.19 115 GLY A O 1
ATOM 834 N N . GLY A 1 116 ? 7.134 2.301 6.194 1.00 88.62 116 GLY A N 1
ATOM 835 C CA . GLY A 1 116 ? 8.551 2.045 5.949 1.00 88.62 116 GLY A CA 1
ATOM 836 C C . GLY A 1 116 ? 8.774 0.974 4.885 1.00 88.62 116 GLY A C 1
ATOM 837 O O . GLY A 1 116 ? 9.623 1.157 4.022 1.00 88.62 116 GLY A O 1
ATOM 838 N N . GLY A 1 117 ? 7.975 -0.096 4.885 1.00 89.31 117 GLY A N 1
ATOM 839 C CA . GLY A 1 117 ? 8.015 -1.133 3.854 1.00 89.31 117 GLY A CA 1
ATOM 840 C C . GLY A 1 117 ? 7.635 -0.606 2.471 1.00 89.31 117 GLY A C 1
ATOM 841 O O . GLY A 1 117 ? 8.321 -0.916 1.502 1.00 89.31 117 GLY A O 1
ATOM 842 N N . LEU A 1 118 ? 6.612 0.252 2.373 1.00 84.81 118 LEU A N 1
ATOM 843 C CA . LEU A 1 118 ? 6.230 0.895 1.111 1.00 84.81 118 LEU A CA 1
ATOM 844 C C . LEU A 1 118 ? 7.350 1.797 0.574 1.00 84.81 118 LEU A C 1
ATOM 846 O O . LEU A 1 118 ? 7.669 1.746 -0.615 1.00 84.81 118 LEU A O 1
ATOM 850 N N . LEU A 1 119 ? 7.954 2.607 1.447 1.00 85.31 119 LEU A N 1
ATOM 851 C CA . LEU A 1 119 ? 9.083 3.462 1.081 1.00 85.31 119 LEU A CA 1
ATOM 852 C C . LEU A 1 119 ? 10.282 2.621 0.641 1.00 85.31 119 LEU A C 1
ATOM 854 O O . LEU A 1 119 ? 10.808 2.839 -0.447 1.00 85.31 119 LEU A O 1
ATOM 858 N N . LEU A 1 120 ? 10.665 1.623 1.440 1.00 90.06 120 LEU A N 1
ATOM 859 C CA . LEU A 1 120 ? 11.773 0.722 1.140 1.00 90.06 120 LEU A CA 1
ATOM 860 C C . LEU A 1 120 ? 11.560 0.007 -0.196 1.00 90.06 120 LEU A C 1
ATOM 862 O O . LEU A 1 120 ? 12.457 0.008 -1.029 1.00 90.06 120 LEU A O 1
ATOM 866 N N . TRP A 1 121 ? 10.366 -0.538 -0.439 1.00 87.69 121 TRP A N 1
ATOM 867 C CA . TRP A 1 121 ? 10.024 -1.175 -1.709 1.00 87.69 121 TRP A CA 1
ATOM 868 C C . TRP A 1 121 ? 10.160 -0.213 -2.891 1.00 87.69 121 TRP A C 1
ATOM 870 O O . TRP A 1 121 ? 10.739 -0.572 -3.913 1.00 87.69 121 TRP A O 1
ATOM 880 N N . THR A 1 122 ? 9.668 1.021 -2.742 1.00 82.69 122 THR A N 1
ATOM 881 C CA . THR A 1 122 ? 9.762 2.052 -3.786 1.00 82.69 122 THR A CA 1
ATOM 882 C C . THR A 1 122 ? 11.217 2.404 -4.096 1.00 82.69 122 THR A C 1
ATOM 884 O O . THR A 1 122 ? 11.562 2.569 -5.263 1.00 82.69 122 THR A O 1
ATOM 887 N N . VAL A 1 123 ? 12.085 2.483 -3.084 1.00 87.25 123 VAL A N 1
ATOM 888 C CA . VAL A 1 123 ? 13.521 2.717 -3.295 1.00 87.25 123 VAL A CA 1
ATOM 889 C C . VAL A 1 123 ? 14.176 1.515 -3.972 1.00 87.25 123 VAL A C 1
ATOM 891 O O . VAL A 1 123 ? 14.846 1.684 -4.986 1.00 87.25 123 VAL A O 1
ATOM 894 N N . LEU A 1 124 ? 13.957 0.305 -3.449 1.00 88.56 124 LEU A N 1
ATOM 895 C CA . LEU A 1 124 ? 14.593 -0.908 -3.963 1.00 88.56 124 LEU A CA 1
ATOM 896 C C . LEU A 1 124 ? 14.212 -1.177 -5.422 1.00 88.56 124 LEU A C 1
ATOM 898 O O . LEU A 1 124 ? 15.096 -1.468 -6.216 1.00 88.56 124 LEU A O 1
ATOM 902 N N . ARG A 1 125 ? 12.939 -1.018 -5.810 1.00 83.50 125 ARG A N 1
ATOM 903 C CA . ARG A 1 125 ? 12.504 -1.272 -7.198 1.00 83.50 125 ARG A CA 1
ATOM 904 C C . ARG A 1 125 ? 13.069 -0.291 -8.228 1.00 83.50 125 ARG A C 1
ATOM 906 O O . ARG A 1 125 ? 13.051 -0.590 -9.411 1.00 83.50 125 ARG A O 1
ATOM 913 N N . ASN A 1 126 ? 13.511 0.888 -7.790 1.00 84.62 126 ASN A N 1
ATOM 914 C CA . ASN A 1 126 ? 14.076 1.921 -8.660 1.00 84.62 126 ASN A CA 1
ATOM 915 C C . ASN A 1 126 ? 15.617 1.906 -8.653 1.00 84.62 126 ASN A C 1
ATOM 917 O O . ASN A 1 126 ? 16.241 2.774 -9.260 1.00 84.62 126 ASN A O 1
ATOM 921 N N . LEU A 1 127 ? 16.248 0.954 -7.953 1.00 86.88 127 LEU A N 1
ATOM 922 C CA . LEU A 1 127 ? 17.698 0.903 -7.819 1.00 86.88 127 LEU A CA 1
ATOM 923 C C . LEU A 1 127 ? 18.331 0.240 -9.060 1.00 86.88 127 LEU A C 1
ATOM 925 O O . LEU A 1 127 ? 18.044 -0.927 -9.332 1.00 86.88 127 LEU A O 1
ATOM 929 N N . PRO A 1 128 ? 19.227 0.926 -9.799 1.00 85.56 128 PRO A N 1
ATOM 930 C CA . PRO A 1 128 ? 19.809 0.409 -11.038 1.00 85.56 128 PRO A CA 1
ATOM 931 C C . PRO A 1 128 ? 21.007 -0.517 -10.764 1.00 85.56 128 PRO A C 1
ATOM 933 O O . PRO A 1 128 ? 22.062 -0.382 -11.378 1.00 85.56 128 PRO A O 1
ATOM 936 N N . VAL A 1 129 ? 20.876 -1.426 -9.795 1.00 89.19 129 VAL A N 1
ATOM 937 C CA . VAL A 1 129 ? 21.920 -2.394 -9.425 1.00 89.19 129 VAL A CA 1
ATOM 938 C C . VAL A 1 129 ? 21.306 -3.787 -9.325 1.00 89.19 129 VAL A C 1
ATOM 940 O O . VAL A 1 129 ? 20.179 -3.944 -8.853 1.00 89.19 129 VAL A O 1
ATOM 943 N N . GLU A 1 130 ? 22.023 -4.816 -9.767 1.00 87.19 130 GLU A N 1
ATOM 944 C CA . GLU A 1 130 ? 21.560 -6.198 -9.618 1.00 87.19 130 GLU A CA 1
ATOM 945 C C . GLU A 1 130 ? 21.513 -6.601 -8.128 1.00 87.19 130 GLU A C 1
ATOM 947 O O . GLU A 1 130 ? 22.368 -6.170 -7.351 1.00 87.19 130 GLU A O 1
ATOM 952 N N . PRO A 1 131 ? 20.527 -7.409 -7.689 1.00 85.38 131 PRO A N 1
ATOM 953 C CA . PRO A 1 131 ? 19.459 -8.047 -8.472 1.00 85.38 131 PRO A CA 1
ATOM 954 C C . PRO A 1 131 ? 18.188 -7.185 -8.628 1.00 85.38 131 PRO A C 1
ATOM 956 O O . PRO A 1 131 ? 17.186 -7.653 -9.170 1.00 85.38 131 PRO A O 1
ATOM 959 N N . PHE A 1 132 ? 18.189 -5.943 -8.137 1.00 84.94 132 PHE A N 1
ATOM 960 C CA . PHE A 1 132 ? 16.990 -5.103 -8.032 1.00 84.94 132 PHE A CA 1
ATOM 961 C C . PHE A 1 132 ? 16.457 -4.597 -9.374 1.00 84.94 132 PHE A C 1
ATOM 963 O O . PHE A 1 132 ? 15.278 -4.272 -9.478 1.00 84.94 132 PHE A O 1
ATOM 970 N N . THR A 1 133 ? 17.278 -4.628 -10.421 1.00 80.19 133 THR A N 1
ATOM 971 C CA . THR A 1 133 ? 16.857 -4.375 -11.806 1.00 80.19 133 THR A CA 1
ATOM 972 C C . THR A 1 133 ? 15.721 -5.295 -12.266 1.00 80.19 133 THR A C 1
ATOM 974 O O . THR A 1 133 ? 14.912 -4.891 -13.093 1.00 80.19 133 THR A O 1
ATOM 977 N N . THR A 1 134 ? 15.595 -6.498 -11.693 1.00 79.88 134 THR A N 1
ATOM 978 C CA . THR A 1 134 ? 14.488 -7.432 -11.984 1.00 79.88 134 THR A CA 1
ATOM 979 C C . THR A 1 134 ? 13.132 -6.987 -11.426 1.00 79.88 134 THR A C 1
ATOM 981 O O . THR A 1 134 ? 12.105 -7.543 -11.803 1.00 79.88 134 THR A O 1
ATOM 984 N N . LEU A 1 135 ? 13.113 -5.994 -10.531 1.00 76.12 135 LEU A N 1
ATOM 985 C CA . LEU A 1 135 ? 11.907 -5.483 -9.871 1.00 76.12 135 LEU A CA 1
ATOM 986 C C . LEU A 1 135 ? 11.289 -4.278 -10.600 1.00 76.12 135 LEU A C 1
ATOM 988 O O . LEU A 1 135 ? 10.181 -3.859 -10.256 1.00 76.12 135 LEU A O 1
ATOM 992 N N . ALA A 1 136 ? 11.999 -3.707 -11.575 1.00 67.50 136 ALA A N 1
ATOM 993 C CA . ALA A 1 136 ? 11.541 -2.594 -12.401 1.00 67.50 136 ALA A CA 1
ATOM 994 C C . ALA A 1 136 ? 10.694 -3.122 -13.576 1.00 67.50 136 ALA A C 1
ATOM 996 O O . ALA A 1 136 ? 11.154 -3.174 -14.716 1.00 67.50 136 ALA A O 1
ATOM 997 N N . VAL A 1 137 ? 9.472 -3.582 -13.275 1.00 61.28 137 VAL A N 1
ATOM 998 C CA . VAL A 1 137 ? 8.495 -4.137 -14.241 1.00 61.28 137 VAL A CA 1
ATOM 999 C C . VAL A 1 137 ? 7.168 -3.387 -14.178 1.00 61.28 137 VAL A C 1
ATOM 1001 O O . VAL A 1 137 ? 6.745 -2.956 -13.075 1.00 61.28 137 VAL A O 1
#

Foldseek 3Di:
DDPPPPPDDDPPVVVVVVVVVVVVVVVLVVCAVDPDCDVQVVVVADPLCNLVVQLVVCVVVVNNVVSCLSPVCCSPPVVVLVVLLVVLVVCVVVVNHPDRADDDPRRVVSVCCSVVVSVVSRVLCRDPDPPSVSSVD

pLDDT: mean 78.47, std 12.9, range [42.09, 95.06]

InterPro domains:
  IPR021215 Protein of unknown function DUF2752 [PF10825] (38-80)

Sequence (137 aa):
MRTVIARTPLPAWRTALAALGLGTAGVLLVISPFDLPCVFAALGWDGPMCGGTRMLAALLRGHPVRAVEYNAFAALVLLPSAVALLVAGARYETGRAWRLWPSGAAGTVAAALMGGGLLLWTVLRNLPVEPFTTLAV

Secondary structure (DSSP, 8-state):
-------PPPPHHHHHHHHHHHHHHHHHHHHTTTT---HHHHTT---TTHHHHHHHHHHHTT-HHHHHHH-HHIIIIIHHHHHHHHHHHHHHHTTS-S-SS--HHHHHHHHHHHHHHHHHHHHHHT--STTGGGG--